Protein AF-A0ABD6EY35-F1 (afdb_monomer)

Structure (mmCIF, N/CA/C/O backbone):
data_AF-A0ABD6EY35-F1
#
_entry.id   AF-A0ABD6EY35-F1
#
loop_
_atom_site.group_PDB
_atom_site.id
_atom_site.type_symbol
_atom_site.label_atom_id
_atom_site.label_alt_id
_atom_site.label_comp_id
_atom_site.label_asym_id
_atom_site.label_entity_id
_atom_site.label_seq_id
_atom_site.pdbx_PDB_ins_code
_atom_site.Cartn_x
_atom_site.Cartn_y
_atom_site.Cartn_z
_atom_site.occupancy
_atom_site.B_iso_or_equiv
_atom_site.auth_seq_id
_atom_site.auth_comp_id
_atom_site.auth_asym_id
_atom_site.auth_atom_id
_atom_site.pdbx_PDB_model_num
ATOM 1 N N . MET A 1 1 ? 16.127 -19.322 1.629 1.00 55.06 1 MET A N 1
ATOM 2 C CA . MET A 1 1 ? 15.282 -18.248 2.189 1.00 55.06 1 MET A CA 1
ATOM 3 C C . MET A 1 1 ? 14.234 -17.948 1.133 1.00 55.06 1 MET A C 1
ATOM 5 O O . MET A 1 1 ? 14.619 -17.665 0.008 1.00 55.06 1 MET A O 1
ATOM 9 N N . ASP A 1 2 ? 12.957 -18.153 1.444 1.00 80.06 2 ASP A N 1
ATOM 10 C CA . ASP A 1 2 ? 11.850 -17.918 0.510 1.00 80.06 2 ASP A CA 1
ATOM 11 C C . ASP A 1 2 ? 11.706 -16.408 0.264 1.00 80.06 2 ASP A C 1
ATOM 13 O O . ASP A 1 2 ? 11.643 -15.627 1.219 1.00 80.06 2 ASP A O 1
ATOM 17 N N . CYS A 1 3 ? 11.697 -15.988 -1.003 1.00 83.38 3 CYS A N 1
ATOM 18 C CA . CYS A 1 3 ? 11.536 -14.584 -1.379 1.00 83.38 3 CYS A CA 1
ATOM 19 C C . CYS A 1 3 ? 10.216 -14.005 -0.846 1.00 83.38 3 CYS A C 1
ATOM 21 O O . CYS A 1 3 ? 10.172 -12.828 -0.487 1.00 83.38 3 CYS A O 1
ATOM 23 N N . SER A 1 4 ? 9.190 -14.842 -0.676 1.00 88.75 4 SER A N 1
ATOM 24 C CA . SER A 1 4 ? 7.887 -14.459 -0.125 1.00 88.75 4 SER A CA 1
ATOM 25 C C . SER A 1 4 ? 7.999 -13.913 1.303 1.00 88.75 4 SER A C 1
ATOM 27 O O . SER A 1 4 ? 7.366 -12.911 1.640 1.00 88.75 4 SER A O 1
ATOM 29 N N . ALA A 1 5 ? 8.851 -14.510 2.146 1.00 92.19 5 ALA A N 1
ATOM 30 C CA . ALA A 1 5 ? 9.055 -14.061 3.525 1.00 92.19 5 ALA A CA 1
ATOM 31 C C . ALA A 1 5 ? 9.760 -12.694 3.587 1.00 92.19 5 ALA A C 1
ATOM 33 O O . ALA A 1 5 ? 9.411 -11.844 4.407 1.00 92.19 5 ALA A O 1
ATOM 34 N N . ILE A 1 6 ? 10.723 -12.464 2.688 1.00 93.38 6 ILE A N 1
ATOM 35 C CA . ILE A 1 6 ? 11.431 -11.181 2.579 1.00 93.38 6 ILE A CA 1
ATOM 36 C C . ILE A 1 6 ? 10.474 -10.093 2.083 1.00 93.38 6 ILE A C 1
ATOM 38 O O . ILE A 1 6 ? 10.397 -9.032 2.698 1.00 93.38 6 ILE A O 1
ATOM 42 N N . HIS A 1 7 ? 9.711 -10.368 1.020 1.00 92.25 7 HIS A N 1
ATOM 43 C CA . HIS A 1 7 ? 8.726 -9.426 0.485 1.00 92.25 7 HIS A CA 1
ATOM 44 C C . HIS A 1 7 ? 7.650 -9.084 1.517 1.00 92.25 7 HIS A C 1
ATOM 46 O O . HIS A 1 7 ? 7.342 -7.912 1.696 1.00 92.25 7 HIS A O 1
ATOM 52 N N . THR A 1 8 ? 7.156 -10.074 2.268 1.00 94.94 8 THR A N 1
ATOM 53 C CA . THR A 1 8 ? 6.201 -9.840 3.363 1.00 94.94 8 THR A CA 1
ATOM 54 C C . THR A 1 8 ? 6.766 -8.855 4.381 1.00 94.94 8 THR A C 1
ATOM 56 O O . THR A 1 8 ? 6.102 -7.882 4.734 1.00 94.94 8 THR A O 1
ATOM 59 N N . LYS A 1 9 ? 8.010 -9.073 4.827 1.00 95.00 9 LYS A N 1
ATOM 60 C CA . LYS A 1 9 ? 8.669 -8.167 5.770 1.00 95.00 9 LYS A CA 1
ATOM 61 C C . LYS A 1 9 ? 8.802 -6.755 5.193 1.00 95.00 9 LYS A C 1
ATOM 63 O O . LYS A 1 9 ? 8.404 -5.805 5.852 1.00 95.00 9 LYS A O 1
ATOM 68 N N . MET A 1 10 ? 9.292 -6.620 3.961 1.00 94.88 10 MET A N 1
ATOM 69 C CA . MET A 1 10 ? 9.447 -5.316 3.305 1.00 94.88 10 MET A CA 1
ATOM 70 C C . MET A 1 10 ? 8.114 -4.572 3.160 1.00 94.88 10 MET A C 1
ATOM 72 O O . MET A 1 10 ? 8.063 -3.366 3.387 1.00 94.88 10 MET A O 1
ATOM 76 N N . THR A 1 11 ? 7.028 -5.273 2.822 1.00 95.56 11 THR A N 1
ATOM 77 C CA . THR A 1 11 ? 5.687 -4.680 2.743 1.00 95.56 11 THR A CA 1
ATOM 78 C C . THR A 1 11 ? 5.214 -4.173 4.105 1.00 95.56 11 THR A C 1
ATOM 80 O O . THR A 1 11 ? 4.677 -3.070 4.186 1.00 95.56 11 THR A O 1
ATOM 83 N N . LEU A 1 12 ? 5.429 -4.939 5.177 1.00 96.06 12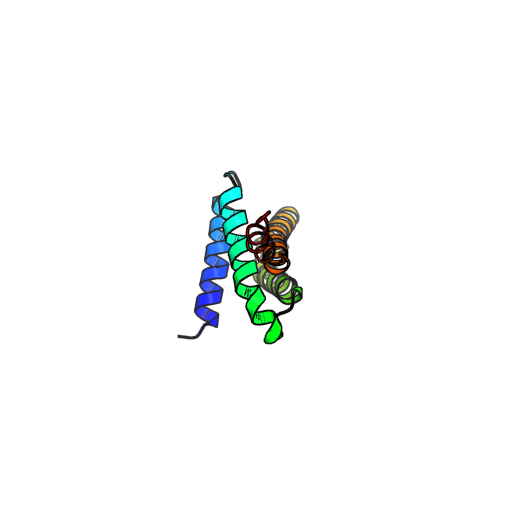 LEU A N 1
ATOM 84 C CA . LEU A 1 12 ? 5.060 -4.518 6.531 1.00 96.06 12 LEU A CA 1
ATOM 85 C C . LEU A 1 12 ? 5.900 -3.328 7.010 1.00 96.06 12 LEU A C 1
ATOM 87 O O . LEU A 1 12 ? 5.333 -2.369 7.530 1.00 96.06 12 LEU A O 1
ATOM 91 N N . ASP A 1 13 ? 7.214 -3.357 6.776 1.00 95.94 13 ASP A N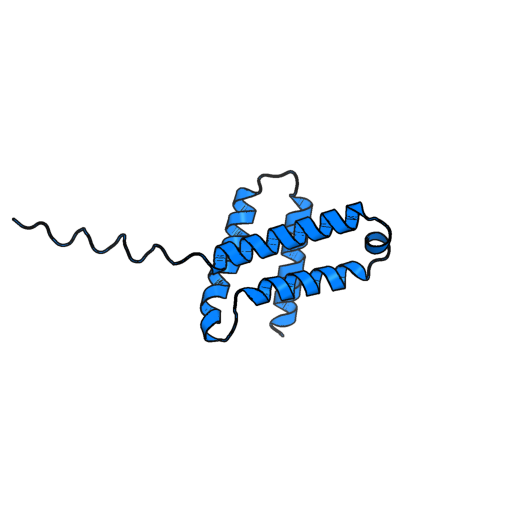 1
ATOM 92 C CA . ASP A 1 13 ? 8.131 -2.265 7.126 1.00 95.94 13 ASP A CA 1
ATOM 93 C C . ASP A 1 13 ? 7.753 -0.968 6.386 1.00 95.94 13 ASP A C 1
ATOM 95 O O . ASP A 1 13 ? 7.783 0.119 6.961 1.00 95.94 13 ASP A O 1
ATOM 99 N N . LEU A 1 14 ? 7.331 -1.074 5.122 1.00 95.88 14 LEU A N 1
ATOM 100 C CA . LEU A 1 14 ? 6.848 0.051 4.321 1.00 95.88 14 LEU A CA 1
ATOM 101 C C . LEU A 1 14 ? 5.553 0.648 4.887 1.00 95.88 14 LEU A C 1
ATOM 103 O O . LEU A 1 14 ? 5.446 1.869 5.004 1.00 95.88 14 LEU A O 1
ATOM 107 N N . ILE A 1 15 ? 4.579 -0.189 5.256 1.00 96.38 15 ILE A N 1
ATOM 108 C CA . ILE A 1 15 ? 3.318 0.273 5.858 1.00 96.38 15 ILE A CA 1
ATOM 109 C C . ILE A 1 15 ? 3.582 0.935 7.219 1.00 96.38 15 ILE A C 1
ATOM 111 O O . ILE A 1 15 ? 3.035 2.004 7.490 1.00 96.38 15 ILE A O 1
ATOM 115 N N . ASP A 1 16 ? 4.440 0.346 8.058 1.00 96.00 16 ASP A N 1
ATOM 116 C CA . ASP A 1 16 ? 4.829 0.921 9.353 1.00 96.00 16 ASP A CA 1
ATOM 117 C C . ASP A 1 16 ? 5.531 2.275 9.176 1.00 96.00 16 ASP A C 1
ATOM 119 O O . ASP A 1 16 ? 5.168 3.257 9.828 1.00 96.00 16 ASP A O 1
ATOM 123 N N . ALA A 1 17 ? 6.475 2.368 8.235 1.00 94.31 17 ALA A N 1
ATOM 124 C CA . ALA A 1 17 ? 7.158 3.616 7.917 1.00 94.31 17 ALA A CA 1
ATOM 125 C C . ALA A 1 17 ? 6.184 4.706 7.446 1.00 94.31 17 ALA A C 1
ATOM 127 O O . ALA A 1 17 ? 6.316 5.853 7.877 1.00 94.31 17 ALA A O 1
ATOM 128 N N . LEU A 1 18 ? 5.191 4.366 6.617 1.00 94.56 18 LEU A N 1
ATOM 129 C CA . LEU A 1 18 ? 4.155 5.314 6.205 1.00 94.56 18 LEU A CA 1
ATOM 130 C C . LEU A 1 18 ? 3.355 5.816 7.410 1.00 94.56 18 LEU A C 1
ATOM 132 O O . LEU A 1 18 ? 3.227 7.023 7.597 1.00 94.56 18 LEU A O 1
ATOM 136 N N . ILE A 1 19 ? 2.851 4.902 8.243 1.00 94.31 19 ILE A N 1
ATOM 137 C CA . ILE A 1 19 ? 2.003 5.244 9.393 1.00 94.31 19 ILE A CA 1
ATOM 138 C C . ILE A 1 19 ? 2.755 6.135 10.390 1.00 94.31 19 ILE A C 1
ATOM 140 O O . ILE A 1 19 ? 2.194 7.112 10.884 1.00 94.31 19 ILE A O 1
ATOM 144 N N . ARG A 1 20 ? 4.036 5.852 10.656 1.00 93.62 20 ARG A N 1
ATOM 145 C CA . ARG A 1 20 ? 4.866 6.657 11.572 1.00 93.62 20 ARG A CA 1
ATOM 146 C C . ARG A 1 20 ? 5.181 8.060 11.058 1.00 93.62 20 ARG A C 1
ATOM 148 O O . ARG A 1 20 ? 5.566 8.907 11.856 1.00 93.62 20 ARG A O 1
ATOM 155 N N . ASN A 1 21 ? 5.054 8.297 9.754 1.00 91.12 21 ASN A N 1
ATOM 156 C CA . ASN A 1 21 ? 5.426 9.556 9.110 1.00 91.12 21 ASN A CA 1
ATOM 157 C C . ASN A 1 21 ? 4.234 10.253 8.430 1.00 91.12 21 ASN A C 1
ATOM 159 O O . ASN A 1 21 ? 4.453 11.089 7.555 1.00 91.12 21 ASN A O 1
ATOM 163 N N . LEU A 1 22 ? 2.989 9.941 8.822 1.00 89.50 22 LEU A N 1
ATOM 164 C CA . LEU A 1 22 ? 1.778 10.529 8.223 1.00 89.50 22 LEU A CA 1
ATOM 165 C C . LEU A 1 22 ? 1.748 12.062 8.294 1.00 89.50 22 LEU A C 1
ATOM 167 O O . LEU A 1 22 ? 1.282 12.702 7.356 1.00 89.50 22 LEU A O 1
ATOM 171 N N . ASP A 1 23 ? 2.280 12.636 9.372 1.00 90.00 23 ASP A N 1
ATOM 172 C CA . ASP A 1 23 ? 2.325 14.088 9.584 1.00 90.00 23 ASP A CA 1
ATOM 173 C C . ASP A 1 23 ? 3.562 14.753 8.943 1.00 90.00 23 ASP A C 1
ATOM 175 O O . ASP A 1 23 ? 3.738 15.971 9.009 1.00 90.00 23 ASP A O 1
ATOM 179 N N . GLY A 1 24 ? 4.456 13.956 8.350 1.00 88.00 24 GLY A N 1
ATOM 180 C CA . GLY A 1 24 ? 5.711 14.408 7.760 1.00 88.00 24 GLY A CA 1
ATOM 181 C C . GLY A 1 24 ? 5.608 14.770 6.277 1.00 88.00 24 GLY A C 1
ATOM 182 O O . GLY A 1 24 ? 4.592 14.580 5.611 1.00 88.00 24 GLY A O 1
ATOM 183 N N . SER A 1 25 ? 6.716 15.266 5.716 1.00 87.00 25 SER A N 1
ATOM 184 C CA . SER A 1 25 ? 6.824 15.450 4.265 1.00 87.00 25 SER A CA 1
ATOM 185 C C . SER A 1 25 ? 6.789 14.095 3.557 1.00 87.00 25 SER A C 1
ATOM 187 O O . SER A 1 25 ? 7.677 13.261 3.737 1.00 87.00 25 SER A O 1
ATOM 189 N N . SER A 1 26 ? 5.784 13.900 2.706 1.00 86.88 26 SER A N 1
ATOM 190 C CA . SER A 1 26 ? 5.570 12.649 1.978 1.00 86.88 26 SER A CA 1
ATOM 191 C C . SER A 1 26 ? 6.425 12.512 0.716 1.00 86.88 26 SER A C 1
ATOM 193 O O . SER A 1 26 ? 6.548 11.406 0.203 1.00 86.88 26 SER A O 1
ATOM 195 N N . ASN A 1 27 ? 7.069 13.580 0.229 1.00 91.81 27 ASN A N 1
ATOM 196 C CA . ASN A 1 27 ? 7.735 13.598 -1.084 1.00 91.81 27 ASN A CA 1
ATOM 197 C C . ASN A 1 27 ? 8.771 12.476 -1.258 1.00 91.81 27 ASN A C 1
ATOM 199 O O . ASN A 1 27 ? 8.684 11.700 -2.206 1.00 91.81 27 ASN A O 1
ATOM 203 N N . LYS A 1 28 ? 9.704 12.328 -0.307 1.00 90.69 28 LYS A N 1
ATOM 204 C CA . LYS A 1 28 ? 10.730 11.269 -0.361 1.00 90.69 28 LYS A CA 1
ATOM 205 C C . LYS A 1 28 ? 10.123 9.869 -0.301 1.00 90.69 28 LYS A C 1
ATOM 207 O O . LYS A 1 28 ? 10.631 8.939 -0.921 1.00 90.69 28 LYS A O 1
ATOM 212 N N . PHE A 1 29 ? 9.039 9.715 0.455 1.00 93.00 29 PHE A N 1
ATOM 213 C CA . PHE A 1 29 ? 8.347 8.440 0.570 1.00 93.00 29 PHE A CA 1
ATOM 214 C C . PHE A 1 29 ? 7.602 8.104 -0.726 1.00 93.00 29 PHE A C 1
ATOM 216 O O . PHE A 1 29 ? 7.712 6.988 -1.220 1.00 93.00 29 PHE A O 1
ATOM 223 N N . ILE A 1 30 ? 6.927 9.083 -1.335 1.00 94.94 30 ILE A N 1
ATOM 224 C CA . ILE A 1 30 ? 6.282 8.949 -2.646 1.00 94.94 30 ILE A CA 1
ATOM 225 C C . ILE A 1 30 ? 7.314 8.542 -3.704 1.00 94.94 30 ILE A C 1
ATOM 227 O O . ILE A 1 30 ? 7.087 7.573 -4.423 1.00 94.94 30 ILE A O 1
ATOM 231 N N . GLU A 1 31 ? 8.464 9.216 -3.776 1.00 94.88 31 GLU A N 1
ATOM 232 C CA . GLU A 1 31 ? 9.547 8.867 -4.709 1.00 94.88 31 GLU A CA 1
ATOM 233 C C . GLU A 1 31 ? 10.033 7.423 -4.523 1.00 94.88 31 GLU A C 1
ATOM 235 O O . GLU A 1 31 ? 10.225 6.699 -5.507 1.00 94.88 31 GLU A O 1
ATOM 240 N N . TYR A 1 32 ? 10.183 6.989 -3.267 1.00 94.75 32 TYR A N 1
ATOM 241 C CA . TYR A 1 32 ? 10.556 5.619 -2.923 1.00 94.75 32 TYR A CA 1
ATOM 242 C C . TYR A 1 32 ? 9.504 4.598 -3.385 1.00 94.75 32 TYR A C 1
ATOM 244 O O . TYR A 1 32 ? 9.847 3.615 -4.044 1.00 94.75 32 TYR A O 1
ATOM 252 N N . LEU A 1 33 ? 8.216 4.849 -3.125 1.00 95.62 33 LEU A N 1
ATOM 253 C CA . LEU A 1 33 ? 7.126 3.994 -3.606 1.00 95.62 33 LEU A CA 1
ATOM 254 C C . LEU A 1 33 ? 7.085 3.936 -5.141 1.00 95.62 33 LEU A C 1
ATOM 256 O O . LEU A 1 33 ? 6.925 2.863 -5.725 1.00 95.62 33 LEU A O 1
ATOM 260 N N . GLN A 1 34 ? 7.288 5.066 -5.821 1.00 96.06 34 GLN A N 1
ATOM 261 C CA . GLN A 1 34 ? 7.342 5.080 -7.281 1.00 96.06 34 GLN A CA 1
ATOM 262 C C . GLN A 1 34 ? 8.510 4.243 -7.820 1.00 96.06 34 GLN A C 1
ATOM 264 O O . GLN A 1 34 ? 8.354 3.587 -8.851 1.00 96.06 34 GLN A O 1
ATOM 269 N N . GLU A 1 35 ? 9.664 4.224 -7.145 1.00 95.25 35 GLU A N 1
ATOM 270 C CA . GLU A 1 35 ? 10.801 3.381 -7.542 1.00 95.25 35 GLU A CA 1
ATOM 271 C C . GLU A 1 35 ? 10.484 1.887 -7.427 1.00 95.25 35 GLU A C 1
ATOM 273 O O . GLU A 1 35 ? 10.855 1.107 -8.309 1.00 95.25 35 GLU A O 1
ATOM 278 N N . ILE A 1 36 ? 9.725 1.487 -6.403 1.00 95.12 36 ILE A N 1
ATOM 279 C CA . ILE A 1 36 ? 9.219 0.114 -6.280 1.00 95.12 36 ILE A CA 1
ATOM 280 C C . ILE A 1 36 ? 8.341 -0.225 -7.490 1.00 95.12 36 ILE A C 1
ATOM 282 O O . ILE A 1 36 ? 8.579 -1.239 -8.153 1.00 95.12 36 ILE A O 1
ATOM 286 N N . GLY A 1 37 ? 7.387 0.643 -7.841 1.00 94.81 37 GLY A N 1
ATOM 287 C CA . GLY A 1 37 ? 6.551 0.468 -9.033 1.00 94.81 37 GLY A CA 1
ATOM 288 C C . GLY A 1 37 ? 7.374 0.357 -10.325 1.00 94.81 37 GLY A C 1
ATOM 289 O O . GLY A 1 37 ? 7.167 -0.556 -11.131 1.00 94.81 37 GLY A O 1
ATOM 290 N N . ARG A 1 38 ? 8.371 1.237 -10.505 1.00 94.62 38 ARG A N 1
ATOM 291 C CA . ARG A 1 38 ? 9.295 1.216 -11.656 1.00 94.62 38 ARG A CA 1
ATOM 292 C C . ARG A 1 38 ? 10.100 -0.080 -11.732 1.00 94.62 38 ARG A C 1
ATOM 294 O O . ARG A 1 38 ? 10.261 -0.629 -12.824 1.00 94.62 38 ARG A O 1
ATOM 301 N N . SER A 1 39 ? 10.570 -0.585 -10.595 1.00 93.06 39 SER A N 1
ATOM 302 C CA . SER A 1 39 ? 11.339 -1.831 -10.512 1.00 93.06 39 SER A CA 1
ATOM 303 C C . SER A 1 39 ? 10.511 -3.043 -10.951 1.00 93.06 39 SER A C 1
ATOM 305 O O . SER A 1 39 ? 10.996 -3.885 -11.708 1.00 93.06 39 SER A O 1
ATOM 307 N N . HIS A 1 40 ? 9.228 -3.081 -10.582 1.00 93.75 40 HIS A N 1
ATOM 308 C CA . HIS A 1 40 ? 8.304 -4.162 -10.945 1.00 93.75 40 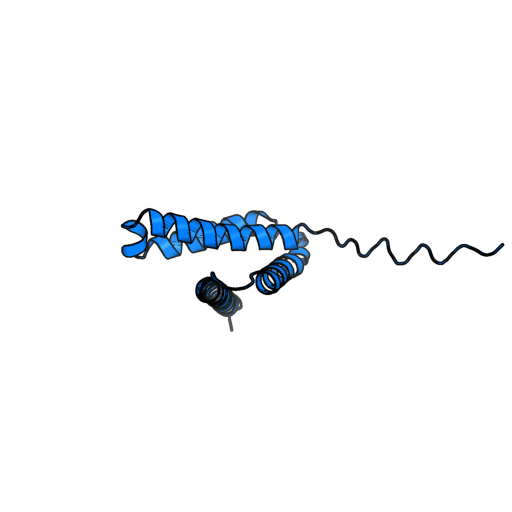HIS A CA 1
ATOM 309 C C . HIS A 1 40 ? 7.799 -4.082 -12.391 1.00 93.75 40 HIS A C 1
ATOM 311 O O . HIS A 1 40 ? 7.314 -5.070 -12.940 1.00 93.75 40 HIS A O 1
ATOM 317 N N . ARG A 1 41 ? 7.972 -2.944 -13.073 1.00 91.25 41 ARG A N 1
ATOM 318 C CA . ARG A 1 41 ? 7.602 -2.794 -14.488 1.00 91.25 41 ARG A CA 1
ATOM 319 C C . ARG A 1 41 ? 8.273 -3.822 -15.397 1.00 91.25 41 ARG A C 1
ATOM 321 O O . ARG A 1 41 ? 7.664 -4.259 -16.372 1.00 91.25 41 ARG A O 1
ATOM 328 N N . ARG A 1 42 ? 9.523 -4.193 -15.103 1.00 87.12 42 ARG A N 1
ATOM 329 C CA . ARG A 1 42 ? 10.288 -5.155 -15.915 1.00 87.12 42 ARG A CA 1
ATOM 330 C C . ARG A 1 42 ? 9.651 -6.545 -15.919 1.00 87.12 42 ARG A C 1
ATOM 332 O O . ARG A 1 42 ? 9.813 -7.260 -16.893 1.00 87.12 42 ARG A O 1
ATOM 339 N N . LEU A 1 43 ? 8.869 -6.873 -14.891 1.00 90.25 43 LEU A N 1
ATOM 340 C CA . LEU A 1 43 ? 8.169 -8.150 -14.750 1.00 90.25 43 LEU A CA 1
ATOM 341 C C . LEU A 1 43 ? 6.856 -8.207 -15.544 1.00 90.25 43 LEU A C 1
ATOM 343 O O . LEU A 1 43 ? 6.164 -9.220 -15.516 1.00 90.25 43 LEU A O 1
ATOM 347 N N . ARG A 1 44 ? 6.500 -7.147 -16.284 1.00 87.50 44 ARG A N 1
ATOM 348 C CA . ARG A 1 44 ? 5.313 -7.158 -17.148 1.00 87.50 44 ARG A CA 1
ATOM 349 C C . ARG A 1 44 ? 5.395 -8.246 -18.225 1.00 87.50 44 ARG A C 1
ATOM 351 O O . ARG A 1 44 ? 4.357 -8.794 -18.581 1.00 87.50 44 ARG A O 1
ATOM 358 N N . SER A 1 45 ? 6.594 -8.562 -18.728 1.00 87.75 45 SER A N 1
ATOM 359 C CA . SER A 1 45 ? 6.807 -9.693 -19.649 1.00 87.75 45 SER A CA 1
ATOM 360 C C . SER A 1 45 ? 6.508 -11.041 -18.997 1.00 87.75 45 SER A C 1
ATOM 362 O O . SER A 1 45 ? 6.038 -11.945 -19.674 1.00 87.75 45 SER A O 1
ATOM 364 N N . GLU A 1 46 ? 6.696 -11.135 -17.680 1.00 91.12 46 GLU A N 1
ATOM 365 C CA . GLU A 1 46 ? 6.432 -12.323 -16.862 1.00 91.12 46 GLU A CA 1
ATOM 366 C C . GLU A 1 46 ? 4.969 -12.394 -16.380 1.00 91.12 46 GLU A C 1
ATOM 368 O O . GLU A 1 46 ? 4.633 -13.182 -15.501 1.00 91.12 46 GLU A O 1
ATOM 373 N N . GLY A 1 47 ? 4.085 -11.545 -16.918 1.00 88.25 47 GLY A N 1
ATOM 374 C CA . GLY A 1 47 ? 2.658 -11.521 -16.580 1.00 88.25 47 GLY A CA 1
ATOM 375 C C . GLY A 1 47 ? 2.271 -10.581 -15.435 1.00 88.25 47 GLY A C 1
ATOM 376 O O . GLY A 1 47 ? 1.081 -10.457 -15.137 1.00 88.25 47 GLY A O 1
ATOM 377 N N . LEU A 1 48 ? 3.224 -9.859 -14.830 1.00 89.38 48 LEU A N 1
ATOM 378 C CA . LEU A 1 48 ? 2.948 -8.915 -13.742 1.00 89.38 48 LEU A CA 1
ATOM 379 C C . LEU A 1 48 ? 2.335 -7.605 -14.277 1.00 89.38 48 LEU A C 1
ATOM 381 O O . LEU A 1 48 ? 3.026 -6.615 -14.542 1.00 89.38 48 LEU A O 1
ATOM 385 N N . ASN A 1 49 ? 1.020 -7.614 -14.488 1.00 91.69 49 ASN A N 1
ATOM 386 C CA . ASN A 1 49 ? 0.253 -6.449 -14.929 1.00 91.69 49 ASN A CA 1
ATOM 387 C C . ASN A 1 49 ? -0.087 -5.504 -13.754 1.00 91.69 49 ASN A C 1
ATOM 389 O O . ASN A 1 49 ? 0.189 -5.815 -12.600 1.00 91.69 49 ASN A O 1
ATOM 393 N N . MET A 1 50 ? -0.670 -4.332 -14.038 1.00 92.44 50 MET A N 1
ATOM 394 C CA . MET A 1 50 ? -0.977 -3.335 -12.996 1.00 92.44 50 MET A CA 1
ATOM 395 C C . MET A 1 50 ? -2.022 -3.801 -11.971 1.00 92.44 50 MET A C 1
ATOM 397 O O . MET A 1 50 ? -2.038 -3.276 -10.861 1.00 92.44 50 MET A O 1
ATOM 401 N N . GLY A 1 51 ? -2.872 -4.768 -12.330 1.00 95.12 51 GLY A N 1
ATOM 402 C CA . GLY A 1 51 ? -3.887 -5.340 -11.444 1.00 95.12 51 GLY A CA 1
ATOM 403 C C . GLY A 1 51 ? -3.290 -6.065 -10.239 1.00 95.12 51 GLY A C 1
ATOM 404 O O . GLY A 1 51 ? -3.938 -6.143 -9.206 1.00 95.12 51 GLY A O 1
ATOM 405 N N . VAL A 1 52 ? -2.013 -6.470 -10.295 1.00 95.06 52 VAL A N 1
ATOM 406 C CA . VAL A 1 52 ? -1.328 -7.070 -9.137 1.00 95.06 52 VAL A CA 1
ATOM 407 C C . VAL A 1 52 ? -1.321 -6.146 -7.913 1.00 95.06 52 VAL A C 1
ATOM 409 O O . VAL A 1 52 ? -1.283 -6.611 -6.777 1.00 95.06 52 VAL A O 1
ATOM 412 N N . TRP A 1 53 ? -1.342 -4.825 -8.125 1.00 96.12 53 TRP A N 1
ATOM 413 C CA . TRP A 1 53 ? -1.377 -3.864 -7.026 1.00 96.12 53 TRP A CA 1
ATOM 414 C C . TRP A 1 53 ? -2.760 -3.775 -6.388 1.00 96.12 53 TRP A C 1
ATOM 416 O O . TRP A 1 53 ? -2.840 -3.515 -5.191 1.00 96.12 53 TRP A O 1
ATOM 426 N N . ASP A 1 54 ? -3.821 -4.011 -7.164 1.00 96.81 54 ASP A N 1
ATOM 427 C CA . ASP A 1 54 ? -5.180 -4.150 -6.636 1.00 96.81 54 ASP A CA 1
ATOM 428 C C . ASP A 1 54 ? -5.283 -5.425 -5.793 1.00 96.81 54 ASP A C 1
ATOM 430 O O . ASP A 1 54 ? -5.673 -5.354 -4.628 1.00 96.81 54 ASP A O 1
ATOM 434 N N . ASP A 1 55 ? -4.789 -6.550 -6.320 1.00 96.94 55 ASP A N 1
ATOM 435 C CA . ASP A 1 55 ? -4.750 -7.827 -5.597 1.00 96.94 55 ASP A CA 1
ATOM 436 C C . ASP A 1 55 ? -3.951 -7.716 -4.284 1.00 96.94 55 ASP A C 1
ATOM 438 O O . ASP A 1 55 ? -4.357 -8.235 -3.240 1.00 96.94 55 ASP A O 1
ATOM 442 N N . LEU A 1 56 ? -2.819 -6.998 -4.305 1.00 96.19 56 LEU A N 1
ATOM 443 C CA . LEU A 1 56 ? -2.026 -6.714 -3.107 1.00 96.19 56 LEU A CA 1
ATOM 444 C C . LEU A 1 56 ? -2.812 -5.870 -2.095 1.00 96.19 56 LEU A C 1
ATOM 446 O O . LEU A 1 56 ? -2.789 -6.167 -0.898 1.00 96.19 56 LEU A O 1
ATOM 450 N N . GLY A 1 57 ? -3.494 -4.820 -2.558 1.00 97.50 57 GLY A N 1
ATOM 451 C CA . GLY A 1 57 ? -4.311 -3.959 -1.707 1.00 97.50 57 GLY A CA 1
ATOM 452 C C . GLY A 1 57 ? -5.431 -4.734 -1.013 1.00 97.50 57 GLY A C 1
ATOM 453 O O . GLY A 1 57 ? -5.602 -4.618 0.206 1.00 97.50 57 GLY A O 1
ATOM 454 N N . ASP A 1 58 ? -6.123 -5.592 -1.759 1.00 97.31 58 ASP A N 1
ATOM 455 C CA . ASP A 1 58 ? -7.174 -6.462 -1.236 1.00 97.31 58 ASP A CA 1
ATOM 456 C C . ASP A 1 58 ? -6.628 -7.476 -0.224 1.00 97.31 58 ASP A C 1
ATOM 458 O O . ASP A 1 58 ? -7.211 -7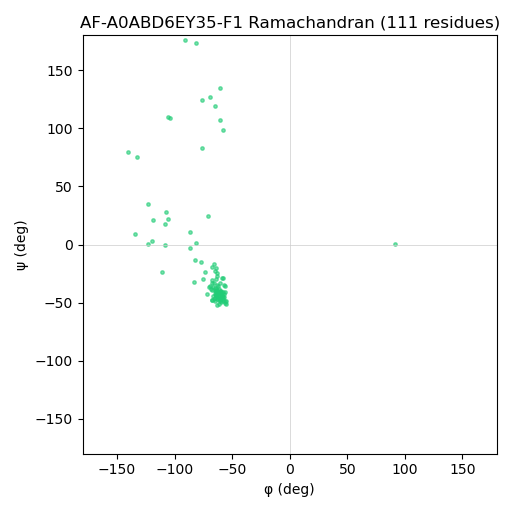.654 0.851 1.00 97.31 58 ASP A O 1
ATOM 462 N N . ALA A 1 59 ? -5.468 -8.082 -0.494 1.00 96.81 59 ALA A N 1
ATOM 463 C CA . ALA A 1 59 ? -4.828 -9.021 0.427 1.00 96.81 59 ALA A CA 1
ATOM 464 C C . ALA A 1 59 ? -4.419 -8.365 1.760 1.00 96.81 59 ALA A C 1
ATOM 466 O O . ALA A 1 59 ? -4.608 -8.952 2.838 1.00 96.81 59 ALA A O 1
ATOM 467 N N . ILE A 1 60 ? -3.887 -7.137 1.712 1.00 96.44 60 ILE A N 1
ATOM 468 C CA . ILE A 1 60 ? -3.549 -6.358 2.914 1.00 96.44 60 ILE A CA 1
ATOM 469 C C . ILE A 1 60 ? -4.827 -6.013 3.683 1.00 96.44 60 ILE A C 1
ATOM 471 O O . ILE A 1 60 ? -4.888 -6.217 4.900 1.00 96.44 60 ILE A O 1
ATOM 475 N N . LEU A 1 61 ? -5.862 -5.532 2.992 1.00 95.44 61 LEU A N 1
ATOM 476 C CA . LEU A 1 61 ? -7.124 -5.144 3.615 1.00 95.44 61 LEU A CA 1
ATOM 477 C C . LEU A 1 61 ? -7.822 -6.333 4.282 1.00 95.44 61 LEU A C 1
ATOM 479 O O . LEU A 1 61 ? -8.299 -6.212 5.414 1.00 95.44 61 LEU A O 1
ATOM 483 N N . GLU A 1 62 ? -7.863 -7.483 3.615 1.00 95.31 62 GLU A N 1
ATOM 484 C CA . GLU A 1 62 ? -8.454 -8.706 4.156 1.00 95.31 62 GLU A CA 1
ATOM 485 C C . GLU A 1 62 ? -7.690 -9.199 5.390 1.00 95.31 62 GLU A C 1
ATOM 487 O O . GLU A 1 62 ? -8.283 -9.568 6.407 1.00 95.31 62 GLU A O 1
ATOM 492 N N . SER A 1 63 ? -6.361 -9.103 5.362 1.00 94.19 63 SER A N 1
ATOM 493 C CA . SER A 1 63 ? -5.527 -9.412 6.524 1.00 94.19 63 SER A CA 1
ATOM 494 C C . SER A 1 63 ? -5.791 -8.452 7.688 1.00 94.19 63 SER A C 1
ATOM 496 O O . SER A 1 63 ? -5.962 -8.893 8.827 1.00 94.19 63 SER A O 1
ATOM 498 N N . ALA A 1 64 ? -5.915 -7.152 7.414 1.00 92.69 64 ALA A N 1
ATOM 499 C CA . ALA A 1 64 ? -6.207 -6.138 8.423 1.00 92.69 64 ALA A CA 1
ATOM 500 C C . ALA A 1 64 ? -7.612 -6.316 9.043 1.00 92.69 64 ALA A C 1
ATOM 502 O O . ALA A 1 64 ? -7.823 -6.071 10.234 1.00 92.69 64 ALA A O 1
ATOM 503 N N . ARG A 1 65 ? -8.599 -6.799 8.276 1.00 91.38 65 ARG A N 1
ATOM 504 C CA . ARG A 1 65 ? -9.974 -7.043 8.764 1.00 91.38 65 ARG A CA 1
ATOM 505 C C . ARG A 1 65 ? -10.073 -8.152 9.810 1.00 91.38 65 ARG A C 1
ATOM 507 O O . ARG A 1 65 ? -11.060 -8.195 10.546 1.00 91.38 65 ARG A O 1
ATOM 514 N N . LYS A 1 66 ? -9.057 -9.006 9.952 1.00 94.25 66 LYS A N 1
ATOM 515 C CA . LYS A 1 66 ? -9.012 -10.023 11.019 1.00 94.25 66 LYS A CA 1
ATOM 516 C C . LYS A 1 66 ? -8.975 -9.383 12.413 1.00 94.25 66 LYS A C 1
ATOM 518 O O . LYS A 1 66 ? -9.502 -9.952 13.372 1.00 94.25 66 LYS A O 1
ATOM 523 N N . PHE A 1 67 ? -8.455 -8.160 12.527 1.00 93.50 67 PHE A N 1
ATOM 524 C CA . PHE A 1 67 ? -8.380 -7.433 13.790 1.00 93.50 67 PHE A CA 1
ATOM 525 C C . PHE A 1 67 ? -9.744 -6.849 14.193 1.00 93.50 67 PHE A C 1
ATOM 527 O O . PHE A 1 67 ? -10.383 -6.092 13.459 1.00 93.50 67 PHE A O 1
ATOM 534 N N . VAL A 1 68 ? -10.201 -7.193 15.404 1.00 90.00 68 VAL A N 1
ATOM 535 C CA . VAL A 1 68 ? -11.521 -6.802 15.942 1.00 90.00 68 VAL A CA 1
ATOM 536 C C . VAL A 1 68 ? -11.713 -5.283 15.943 1.00 90.00 68 VAL A C 1
ATOM 538 O O . VAL A 1 68 ? -12.788 -4.807 15.579 1.00 90.00 68 VAL A O 1
ATOM 541 N N . SER A 1 69 ? -10.678 -4.522 16.301 1.00 89.44 69 SER A N 1
ATOM 542 C CA . SER A 1 69 ? -10.719 -3.057 16.330 1.00 89.44 69 SER A CA 1
ATOM 543 C C . SER A 1 69 ? -11.068 -2.479 14.957 1.00 89.44 69 SER A C 1
ATOM 545 O O . SER A 1 69 ? -11.957 -1.636 14.842 1.00 89.44 69 SER A O 1
ATOM 547 N N . LEU A 1 70 ? -10.461 -3.001 13.888 1.00 91.31 70 LEU A N 1
ATOM 548 C CA . LEU A 1 70 ? -10.747 -2.538 12.533 1.00 91.31 70 LEU A CA 1
ATOM 549 C C . LEU A 1 70 ? -12.205 -2.819 12.136 1.00 91.31 70 LEU A C 1
ATOM 551 O O . LEU A 1 70 ? -12.886 -1.970 11.560 1.00 91.31 70 LEU A O 1
ATOM 555 N N . ARG A 1 71 ? -12.747 -3.981 12.512 1.00 91.00 71 ARG A N 1
ATOM 556 C CA . ARG A 1 71 ? -14.150 -4.331 12.226 1.00 91.00 71 ARG A CA 1
ATOM 557 C C . ARG A 1 71 ? -15.162 -3.476 12.986 1.00 91.00 71 ARG A C 1
ATOM 559 O O . ARG A 1 71 ? -16.239 -3.207 12.458 1.00 91.00 71 ARG A O 1
ATOM 566 N N . LYS A 1 72 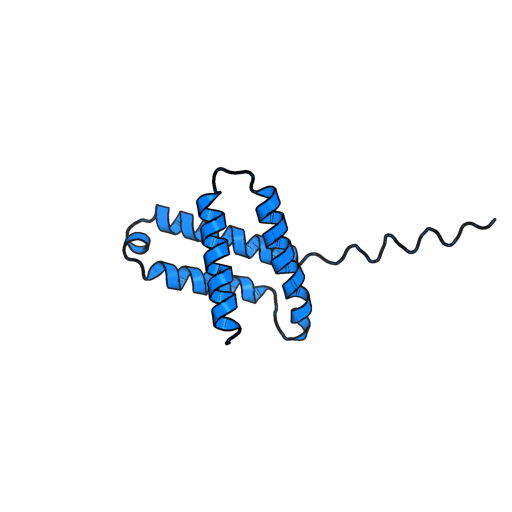? -14.830 -3.003 14.187 1.00 94.12 72 LYS A N 1
ATOM 567 C CA . LYS A 1 72 ? -15.747 -2.200 15.013 1.00 94.12 72 LYS A CA 1
ATOM 568 C C . LYS A 1 72 ? -15.760 -0.716 14.643 1.00 94.12 72 LYS 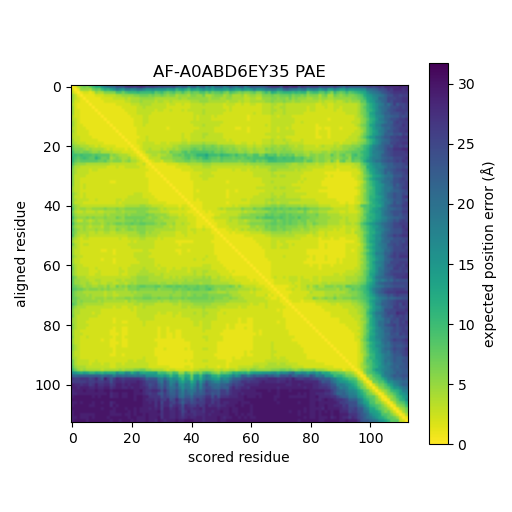A C 1
ATOM 570 O O . LYS A 1 72 ? -16.814 -0.091 14.702 1.00 94.12 72 LYS A O 1
ATOM 575 N N . HIS A 1 73 ? -14.637 -0.158 14.195 1.00 95.50 73 HIS A N 1
ATOM 576 C CA . HIS A 1 73 ? -14.505 1.287 13.988 1.00 95.50 73 HIS A CA 1
ATOM 577 C C . HIS A 1 73 ? -14.534 1.668 12.501 1.00 95.50 73 HIS A C 1
ATOM 579 O O . HIS A 1 73 ? -13.587 1.406 11.762 1.00 95.50 73 HIS A O 1
ATOM 585 N N . LYS A 1 74 ? -15.622 2.316 12.053 1.00 95.06 74 LYS A N 1
ATOM 586 C CA . LYS A 1 74 ? -15.800 2.741 10.650 1.00 95.06 74 LYS A CA 1
ATOM 587 C C . LYS A 1 74 ? -14.678 3.662 10.176 1.00 95.06 74 LYS A C 1
ATOM 589 O O . LYS A 1 74 ? -14.116 3.419 9.114 1.00 95.06 74 LYS A O 1
ATOM 594 N N . GLU A 1 75 ? -14.327 4.667 10.969 1.00 95.69 75 GLU A N 1
ATOM 595 C CA . GLU A 1 75 ? -13.285 5.624 10.585 1.00 95.69 75 GLU A CA 1
ATOM 596 C C . GLU A 1 75 ? -11.902 4.971 10.534 1.00 95.69 75 GLU A C 1
ATOM 598 O O . GLU A 1 75 ? -11.130 5.252 9.625 1.00 95.69 75 GLU A O 1
ATOM 603 N N . LEU A 1 76 ? -11.631 3.987 11.400 1.00 95.00 76 LEU A N 1
ATOM 604 C CA . LEU A 1 76 ? -10.399 3.205 11.315 1.00 95.00 76 LEU A CA 1
ATOM 605 C C . LEU A 1 76 ? -10.335 2.385 10.015 1.00 95.00 76 LEU A C 1
ATOM 607 O O . LEU A 1 76 ? -9.282 2.314 9.391 1.00 95.00 76 LEU A O 1
ATOM 611 N N . ARG A 1 77 ? -11.459 1.814 9.550 1.00 95.12 77 ARG A N 1
ATOM 612 C CA . ARG A 1 77 ? -11.507 1.149 8.231 1.00 95.12 77 ARG A CA 1
ATOM 613 C C . ARG A 1 77 ? -11.217 2.109 7.094 1.00 95.12 77 ARG A C 1
ATOM 615 O O . ARG A 1 77 ? -10.507 1.742 6.167 1.00 95.12 77 ARG A O 1
ATOM 622 N N . ARG A 1 78 ? -11.772 3.319 7.159 1.00 96.00 78 ARG A N 1
ATOM 623 C CA . ARG A 1 78 ? -11.541 4.351 6.143 1.00 96.00 78 ARG A CA 1
ATOM 624 C C . ARG A 1 78 ? -10.084 4.798 6.129 1.00 96.00 78 ARG A C 1
ATOM 626 O O . ARG A 1 78 ? -9.529 4.937 5.049 1.00 96.00 78 ARG A O 1
ATOM 633 N N . ALA A 1 79 ? -9.462 4.942 7.299 1.00 95.69 79 ALA A N 1
ATOM 634 C CA . ALA A 1 79 ? -8.040 5.250 7.409 1.00 95.69 79 ALA A CA 1
ATOM 635 C C . ALA A 1 79 ? -7.173 4.159 6.759 1.0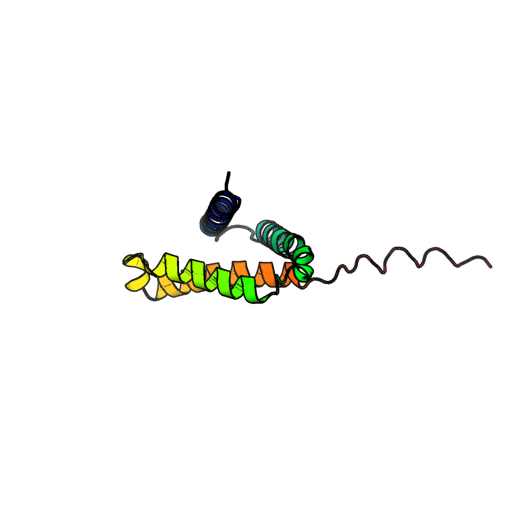0 95.69 79 ALA A C 1
ATOM 637 O O . ALA A 1 79 ? -6.322 4.468 5.932 1.00 95.69 79 ALA A O 1
ATOM 638 N N . TRP A 1 80 ? -7.442 2.882 7.046 1.00 96.88 80 TRP A N 1
ATOM 639 C CA . TRP A 1 80 ? -6.729 1.772 6.404 1.00 96.88 80 TRP A CA 1
ATOM 640 C C . TRP A 1 80 ? -6.947 1.711 4.892 1.00 96.88 80 TRP A C 1
ATOM 642 O O . TRP A 1 80 ? -5.989 1.504 4.155 1.00 96.88 80 TRP A O 1
ATOM 652 N N . LEU A 1 81 ? -8.176 1.939 4.419 1.00 96.88 81 LEU A N 1
ATOM 653 C CA . LEU A 1 81 ? -8.459 2.041 2.985 1.00 96.88 81 LEU A CA 1
ATOM 654 C C . LEU A 1 81 ? -7.650 3.165 2.330 1.00 96.88 81 LEU A C 1
ATOM 656 O O . LEU A 1 81 ? -7.080 2.949 1.268 1.00 96.88 81 LEU A O 1
ATOM 660 N N . ALA A 1 82 ? -7.566 4.334 2.967 1.00 96.50 82 ALA A N 1
ATOM 661 C CA . ALA A 1 82 ? -6.802 5.465 2.449 1.00 96.50 82 ALA A CA 1
ATOM 662 C C . ALA A 1 82 ? -5.294 5.170 2.394 1.00 96.50 82 ALA A C 1
ATOM 664 O O . ALA A 1 82 ? -4.655 5.471 1.391 1.00 96.50 82 ALA A O 1
ATOM 665 N N . VAL A 1 83 ? -4.740 4.540 3.434 1.00 96.62 83 VAL A N 1
ATOM 666 C CA . VAL A 1 83 ? -3.328 4.122 3.486 1.00 96.62 83 VAL A CA 1
ATOM 667 C C . VAL A 1 83 ? -3.006 3.123 2.374 1.00 96.62 83 VAL A C 1
ATOM 669 O O . VAL A 1 83 ? -2.018 3.292 1.661 1.00 96.62 83 VAL A O 1
ATOM 672 N N . ILE A 1 84 ? -3.845 2.099 2.203 1.00 97.69 84 ILE A N 1
ATOM 673 C CA . ILE A 1 84 ? -3.647 1.069 1.178 1.00 97.69 84 ILE A CA 1
ATOM 674 C C . ILE A 1 84 ? -3.763 1.685 -0.217 1.00 97.69 84 ILE A C 1
ATOM 676 O O . ILE A 1 84 ? -2.851 1.505 -1.019 1.00 97.69 84 ILE A O 1
ATOM 680 N N . ALA A 1 85 ? -4.820 2.465 -0.472 1.00 97.62 85 ALA A N 1
ATOM 681 C CA . ALA A 1 85 ? -5.033 3.135 -1.753 1.00 97.62 85 ALA A CA 1
ATOM 682 C C . ALA A 1 85 ? -3.858 4.054 -2.113 1.00 97.62 85 ALA A C 1
ATOM 684 O O . ALA A 1 85 ? -3.338 3.981 -3.223 1.00 97.62 85 ALA A O 1
ATOM 685 N N . PHE A 1 86 ? -3.375 4.848 -1.152 1.00 96.62 86 PHE A N 1
ATOM 686 C CA . PHE A 1 86 ? -2.203 5.702 -1.334 1.00 96.62 86 PHE A CA 1
ATOM 687 C C . PHE A 1 86 ? -0.980 4.902 -1.802 1.00 96.62 86 PHE A C 1
ATOM 689 O O . PHE A 1 86 ? -0.340 5.273 -2.785 1.00 96.62 86 PHE A O 1
ATOM 696 N N . ILE A 1 87 ? -0.671 3.781 -1.141 1.00 97.44 87 ILE A N 1
ATOM 697 C CA . ILE A 1 87 ? 0.466 2.933 -1.517 1.00 97.44 87 ILE A CA 1
ATOM 698 C C . ILE A 1 87 ? 0.267 2.351 -2.924 1.00 97.44 87 ILE A C 1
ATOM 700 O O . ILE A 1 87 ? 1.146 2.481 -3.781 1.00 97.44 87 ILE A O 1
ATOM 704 N N . THR A 1 88 ? -0.881 1.715 -3.176 1.00 97.88 88 THR A N 1
ATOM 705 C CA . THR A 1 88 ? -1.139 1.002 -4.435 1.00 97.88 88 THR A CA 1
ATOM 706 C C . THR A 1 88 ? -1.210 1.947 -5.628 1.00 97.88 88 THR A C 1
ATOM 708 O O . THR A 1 88 ? -0.705 1.615 -6.700 1.00 97.88 88 THR A O 1
ATOM 711 N N . ASP A 1 89 ? -1.767 3.146 -5.455 1.00 97.31 89 ASP A N 1
ATOM 712 C CA . ASP A 1 89 ? -1.848 4.141 -6.523 1.00 97.31 89 ASP A CA 1
ATOM 713 C C . ASP A 1 89 ? -0.465 4.666 -6.900 1.00 97.31 89 ASP A C 1
ATOM 715 O O . ASP A 1 89 ? -0.162 4.818 -8.086 1.00 97.31 89 ASP A O 1
ATOM 719 N N . ILE A 1 90 ? 0.420 4.876 -5.924 1.00 96.75 90 ILE A N 1
ATOM 720 C CA . ILE A 1 90 ? 1.787 5.319 -6.209 1.00 96.75 90 ILE A CA 1
ATOM 721 C C . ILE A 1 90 ? 2.608 4.201 -6.870 1.00 96.75 90 ILE A C 1
ATOM 723 O O . ILE A 1 90 ? 3.379 4.474 -7.797 1.00 96.75 90 ILE A O 1
ATOM 727 N N . PHE A 1 91 ? 2.408 2.937 -6.482 1.00 96.81 91 PHE A N 1
ATOM 728 C CA . PHE A 1 91 ? 3.002 1.799 -7.195 1.00 96.81 91 PHE A CA 1
ATOM 729 C C . PHE A 1 91 ? 2.557 1.745 -8.658 1.00 96.81 91 PHE A C 1
ATOM 731 O O . PHE A 1 91 ? 3.403 1.633 -9.552 1.00 96.81 91 PHE A O 1
ATOM 738 N N . LYS A 1 92 ? 1.254 1.901 -8.922 1.00 95.81 92 LYS A N 1
ATOM 739 C CA . LYS A 1 92 ? 0.708 1.966 -10.286 1.00 95.81 92 LYS A CA 1
ATOM 740 C C . LYS A 1 92 ? 1.298 3.132 -11.075 1.00 95.81 92 LYS A C 1
ATOM 742 O O . LYS A 1 92 ? 1.726 2.935 -12.212 1.00 95.81 92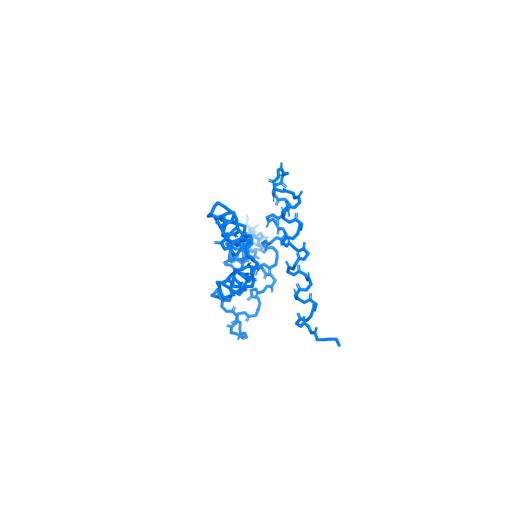 LYS A O 1
ATOM 747 N N . GLN A 1 93 ? 1.399 4.321 -10.478 1.00 95.06 93 GLN A N 1
ATOM 748 C CA . GLN A 1 93 ? 2.045 5.480 -11.107 1.00 95.06 93 GLN A CA 1
ATOM 749 C C . GLN A 1 93 ? 3.491 5.155 -11.508 1.00 95.06 93 GLN A C 1
ATOM 751 O O . GLN A 1 93 ? 3.859 5.309 -12.676 1.00 95.06 93 GLN A O 1
ATOM 756 N N . GLY A 1 94 ? 4.288 4.611 -10.584 1.00 94.31 94 GLY A N 1
ATOM 757 C CA . GLY A 1 94 ? 5.665 4.202 -10.862 1.00 94.31 94 GLY A CA 1
ATOM 758 C C . GLY A 1 94 ? 5.767 3.155 -11.976 1.00 94.31 94 GLY A C 1
ATOM 759 O O . GLY A 1 94 ? 6.578 3.304 -12.891 1.00 94.31 94 GLY A O 1
ATOM 760 N N . GLN A 1 95 ? 4.909 2.129 -11.965 1.00 93.81 95 GLN A N 1
ATOM 761 C CA . GLN A 1 95 ? 4.914 1.074 -12.986 1.00 93.81 95 GLN A CA 1
ATOM 762 C C . GLN A 1 95 ? 4.456 1.583 -14.364 1.00 93.81 95 GLN A C 1
ATOM 764 O O . GLN A 1 95 ? 4.984 1.148 -15.393 1.00 93.81 95 GLN A O 1
ATOM 769 N N . SER A 1 96 ? 3.495 2.512 -14.389 1.00 90.38 96 SER A N 1
ATOM 770 C CA . SER A 1 96 ? 2.923 3.092 -15.611 1.00 90.38 96 SER A CA 1
ATOM 771 C C . SER A 1 96 ? 3.857 4.079 -16.310 1.00 90.38 96 SER A C 1
ATOM 773 O O . SER A 1 96 ? 3.751 4.262 -17.524 1.00 90.38 96 SER A O 1
ATOM 775 N N . THR A 1 97 ? 4.797 4.682 -15.573 1.00 80.50 97 THR A N 1
ATOM 776 C CA . THR A 1 97 ? 5.681 5.723 -16.103 1.00 80.50 97 THR A CA 1
ATOM 777 C C . THR A 1 97 ? 6.499 5.151 -17.258 1.00 80.50 97 THR A C 1
ATOM 779 O O . THR A 1 97 ? 7.403 4.337 -17.056 1.00 80.50 97 THR A O 1
ATOM 782 N N . LEU A 1 98 ? 6.194 5.534 -18.502 1.00 61.59 98 LEU A N 1
ATOM 783 C CA . LEU A 1 98 ? 7.031 5.221 -19.659 1.00 61.59 98 LEU A CA 1
ATOM 784 C C . LEU A 1 98 ? 8.411 5.852 -19.418 1.00 61.59 98 LEU A C 1
ATOM 786 O O . LEU A 1 98 ? 8.481 6.982 -18.954 1.00 61.59 98 LEU A O 1
ATOM 790 N N . ARG A 1 99 ? 9.520 5.136 -19.673 1.00 56.53 99 ARG A N 1
ATOM 791 C CA . ARG A 1 99 ? 10.854 5.758 -19.636 1.00 56.53 99 ARG A CA 1
ATOM 792 C C . ARG A 1 99 ? 10.834 6.905 -20.649 1.00 56.53 99 ARG A C 1
ATOM 794 O O . ARG A 1 99 ? 11.097 6.662 -21.821 1.00 56.53 99 ARG A O 1
ATOM 801 N N . THR A 1 100 ? 10.632 8.142 -20.209 1.00 46.88 100 THR A N 1
ATOM 802 C CA . THR A 1 100 ? 10.867 9.360 -21.008 1.00 46.88 100 THR A CA 1
ATOM 803 C C . THR A 1 100 ? 12.373 9.600 -21.218 1.00 46.88 100 THR A C 1
ATOM 805 O O . THR A 1 100 ? 12.823 10.711 -21.444 1.00 46.88 100 THR A O 1
ATOM 808 N N . TYR A 1 101 ? 13.186 8.541 -21.154 1.00 44.34 101 TYR A N 1
ATOM 809 C CA . TYR A 1 101 ? 14.641 8.568 -21.280 1.00 44.34 101 TYR A CA 1
ATOM 810 C C . TYR A 1 101 ? 15.115 8.015 -22.635 1.00 44.34 101 TYR A C 1
ATOM 812 O O . TYR A 1 101 ? 16.236 7.537 -22.755 1.00 44.34 101 TYR A O 1
ATOM 820 N N . ARG A 1 102 ? 14.250 8.006 -23.658 1.00 43.31 102 ARG A N 1
ATOM 821 C CA . ARG A 1 102 ? 14.640 7.680 -25.044 1.00 43.31 102 ARG A CA 1
ATOM 822 C C . ARG A 1 102 ? 14.649 8.879 -26.000 1.00 43.31 102 ARG A C 1
ATOM 824 O O . ARG A 1 102 ? 15.032 8.684 -27.142 1.00 43.31 102 ARG A O 1
ATOM 831 N N . GLN A 1 103 ? 14.314 10.094 -25.550 1.00 40.44 103 GLN A N 1
ATOM 832 C CA . GLN A 1 103 ? 14.203 11.264 -26.441 1.00 40.44 103 GLN A CA 1
ATOM 833 C C . GLN A 1 103 ? 15.152 12.436 -26.119 1.00 40.44 103 GLN A C 1
ATOM 835 O O . GLN A 1 103 ? 15.082 13.451 -26.790 1.00 40.44 103 GLN A O 1
ATOM 840 N N . ALA A 1 104 ? 16.045 12.332 -25.128 1.00 42.19 104 ALA A N 1
ATOM 841 C CA . ALA A 1 104 ? 16.962 13.429 -24.768 1.00 42.19 104 ALA A CA 1
ATOM 842 C C . ALA A 1 104 ? 18.430 13.163 -25.161 1.00 42.19 104 ALA A C 1
ATOM 844 O O . ALA A 1 104 ? 19.338 13.780 -24.614 1.00 42.19 104 ALA A O 1
ATOM 845 N N . SER A 1 105 ? 18.686 12.211 -26.064 1.00 45.41 105 SER A N 1
ATOM 846 C CA . SER A 1 105 ? 20.057 11.780 -26.399 1.00 45.41 105 SER A CA 1
ATOM 847 C C . SER A 1 105 ? 20.335 11.632 -27.898 1.00 45.41 105 SER A C 1
ATOM 849 O O . SER A 1 105 ? 21.390 11.114 -28.242 1.00 45.41 105 SER A O 1
ATOM 851 N N . PHE A 1 106 ? 19.429 12.066 -28.782 1.00 46.97 106 PHE A N 1
ATOM 852 C CA . PHE A 1 106 ? 19.618 11.941 -30.237 1.00 46.97 106 PHE A CA 1
ATOM 853 C C . PHE A 1 106 ? 19.549 13.255 -31.036 1.00 46.97 106 PHE A C 1
ATOM 855 O O . PHE A 1 106 ? 19.811 13.209 -32.227 1.00 46.97 106 PHE A O 1
ATOM 862 N N . ASP A 1 107 ? 19.332 14.419 -30.409 1.00 46.22 107 ASP A N 1
ATOM 863 C CA . ASP A 1 107 ? 19.251 15.716 -31.122 1.00 46.22 107 ASP A CA 1
ATOM 864 C C . ASP A 1 107 ? 20.470 16.643 -30.905 1.00 46.22 107 ASP A C 1
ATOM 866 O O . ASP A 1 107 ? 20.362 17.862 -30.984 1.00 46.22 107 ASP A O 1
ATOM 870 N N . ILE A 1 108 ? 21.663 16.091 -30.646 1.00 47.66 108 ILE A N 1
ATOM 871 C CA . ILE A 1 108 ? 22.935 16.857 -30.688 1.00 47.66 108 ILE A CA 1
ATOM 872 C C . ILE A 1 108 ? 23.912 16.190 -31.677 1.00 47.66 108 ILE A C 1
ATOM 874 O O . ILE A 1 108 ? 25.113 16.105 -31.438 1.00 47.66 108 ILE A O 1
ATOM 878 N N . GLY A 1 109 ? 23.375 15.633 -32.767 1.00 49.88 109 GLY A N 1
ATOM 879 C CA . GLY A 1 109 ? 24.144 14.935 -33.804 1.00 49.88 109 GLY A CA 1
ATOM 880 C C . GLY A 1 109 ? 24.224 15.647 -35.154 1.00 49.88 109 GLY A C 1
ATOM 881 O O . GLY A 1 109 ? 25.195 15.428 -35.862 1.00 49.88 109 GLY A O 1
ATOM 882 N N . ASP A 1 110 ? 23.275 16.525 -35.491 1.00 48.72 110 ASP A N 1
ATOM 883 C CA . ASP A 1 110 ? 23.151 17.062 -36.853 1.00 48.72 110 ASP A CA 1
ATOM 884 C C . ASP A 1 110 ? 22.979 18.587 -36.868 1.00 48.72 110 ASP A C 1
ATOM 886 O O . ASP A 1 110 ? 21.898 19.106 -37.129 1.00 48.72 110 ASP A O 1
ATOM 890 N N . VAL A 1 111 ? 24.070 19.316 -36.621 1.00 41.97 111 VAL A N 1
ATOM 891 C CA . VAL A 1 111 ? 24.295 20.631 -37.248 1.00 41.97 111 VAL A CA 1
ATOM 892 C C . VAL A 1 111 ? 25.779 20.740 -37.604 1.00 4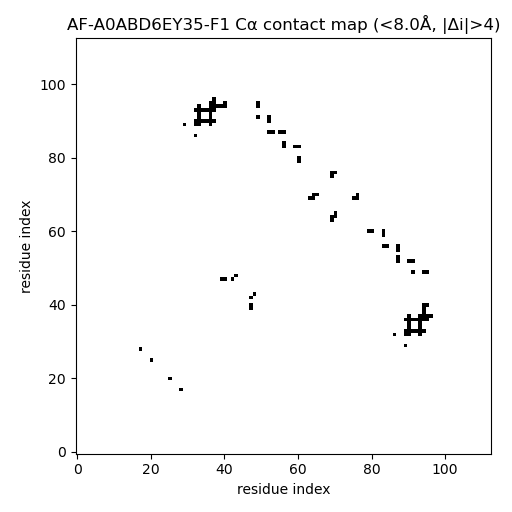1.97 111 VAL A C 1
ATOM 894 O O . VAL A 1 111 ? 26.578 21.346 -36.893 1.00 41.97 111 VAL A O 1
ATOM 897 N N . GLN A 1 112 ? 26.158 20.119 -38.719 1.00 42.44 112 GLN A N 1
ATOM 898 C CA . GLN A 1 112 ? 27.201 20.665 -39.583 1.00 42.44 112 GLN A CA 1
ATOM 899 C C . GLN A 1 112 ? 26.500 21.263 -40.796 1.00 42.44 112 GLN A C 1
ATOM 901 O O . GLN A 1 112 ? 25.969 20.509 -41.606 1.00 42.44 112 GLN A O 1
ATOM 906 N N . LEU A 1 113 ? 26.502 22.593 -40.880 1.00 44.34 113 LEU A N 1
ATOM 907 C CA . LEU A 1 113 ? 26.705 23.404 -42.085 1.00 44.34 113 LEU A CA 1
ATOM 908 C C . LEU A 1 113 ? 27.069 24.825 -41.637 1.00 44.34 113 LEU A C 1
ATOM 910 O O . LEU A 1 113 ? 26.312 25.392 -40.819 1.00 44.34 113 LEU A O 1
#

Radius of gyration: 18.64 Å; Cα contacts (8 Å, |Δi|>4): 59; chains: 1; bounding box: 43×42×58 Å

Secondary structure (DSSP, 8-state):
--HHHHHHHHHHHHHHHHHHTTTS--HHHHHHHHHHHHHHGGGGGGT--TTHHHHHHHHHHHHHHTSHHHHH-HHHHHHHHHHHHHHHHHHHHHHH-----SSSSSSSS----

InterPro domains:
  IPR000971 Globin [PS01033] (1-96)
  IPR009050 Globin-like superfamily [SSF46458] (6-94)
  IPR012292 Globin/Protoglobin [G3DSA:1.10.490.10] (4-102)
  IPR044399 Myoglobin-like, M family globin domain [cd01040] (7-91)

Organism: NCBI:txid75299

Solvent-accessible surface area (backbone atoms only — not comparable to full-atom values): 6624 Å² total; per-residue (Å²): 132,64,66,67,62,54,50,52,50,53,53,50,54,51,52,50,54,48,65,78,41,68,92,50,85,53,64,71,56,51,54,51,42,21,48,53,14,43,62,50,41,74,38,40,86,79,66,50,54,74,62,58,40,54,55,49,41,51,54,51,51,58,58,52,53,70,39,66,67,43,69,71,33,68,67,55,43,51,51,52,50,51,55,41,49,54,53,35,52,36,24,46,51,21,38,65,56,69,79,83,79,78,76,83,81,73,89,89,75,84,84,87,130

Foldseek 3Di:
DDVVVVVVVVVVVLLVVCVVQVVHDCVVNLVVLLVLLQVCLVCVVVVPDLCVLVVVLVVVLVVVCVDPVCVVDPVSSVVSNVSSCSSSVSSSVSNVDDPPPPPPPPPVPDDDD

pLDDT: mean 86.54, std 16.98, range [40.44, 97.88]

Nearest PDB structures (foldseek):
  4mpm-assembly1_A  TM=8.465E-01  e=1.041E-01  Homo sapiens
  1jl6-assembly1_A  TM=8.124E-01  e=1.714E-01  Glycera dibranchiata
  2hbg-assembly1_A  TM=8.178E-01  e=2.525E-01  Glycera dibranchiata
  1jl7-assembly1_A  TM=8.108E-01  e=4.155E-01  Glycera dibranchiata
  7dgm-assembly1_B  TM=7.237E-01  e=4.020E+00  Equus caballus

Mean predicted aligned error: 8.1 Å

Sequence (113 aa):
MDCSAIHTKMTLDLIDALIRNLDGSSNKFIEYLQEIGRSHRRLRSEGLNMGVWDDLGDAILESARKFVSLRKHKELRRAWLAVIAFITDIFKQGQSTLRTYRQASFDIGDVQL